Protein AF-A0A7W1CFD5-F1 (afdb_monomer_lite)

Radius of gyration: 28.12 Å; chains: 1; bounding box: 64×48×86 Å

Sequence (100 aa):
MILLQIELDFYKITLIGSALGLILGLIPLVLGFIKKKRKYAMFGFLGSLIGGALLGIFLSIPIAAIFTWLILRKSNNEPAEVVVVNETPIDVKVENIENR

Secondary structure (DSSP, 8-state):
-HHHHHHHHHHHHHHHHHHHHHHHHHHHHHHHHHTT-HHHHHHHHHHHHHHHHHHTHHHHHHHHHHHHHHHHSPPS------------------------

Structure (mmCIF, N/CA/C/O backbone):
data_AF-A0A7W1CFD5-F1
#
_entry.id   AF-A0A7W1CFD5-F1
#
loop_
_atom_site.group_PDB
_atom_site.id
_atom_site.type_symbol
_atom_site.label_atom_id
_atom_site.label_alt_id
_atom_site.label_comp_id
_atom_si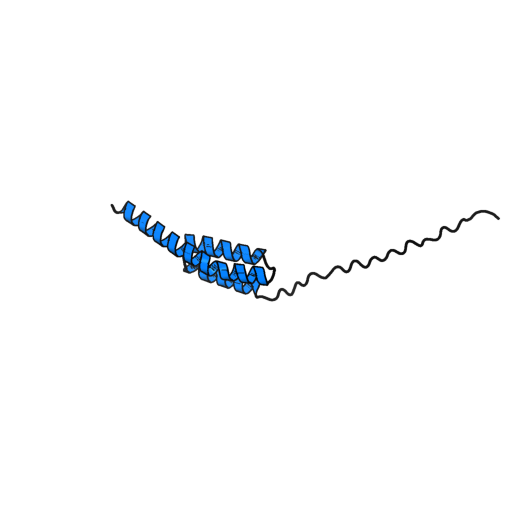te.label_asym_id
_atom_site.label_entity_id
_atom_site.label_seq_id
_atom_site.pdbx_PDB_ins_code
_atom_site.Cartn_x
_atom_site.Cartn_y
_atom_site.Cartn_z
_atom_site.occupancy
_atom_site.B_iso_or_equiv
_atom_site.auth_seq_id
_atom_site.auth_comp_id
_atom_site.auth_asym_id
_atom_site.auth_atom_id
_atom_site.pdbx_PDB_model_num
ATOM 1 N N . MET A 1 1 ? 14.493 2.764 -32.076 1.00 74.12 1 MET A N 1
ATOM 2 C CA . MET A 1 1 ? 14.302 1.427 -31.467 1.00 74.12 1 MET A CA 1
ATOM 3 C C . MET A 1 1 ? 14.601 1.420 -29.964 1.00 74.12 1 MET A C 1
ATOM 5 O O . MET A 1 1 ? 13.771 0.919 -29.227 1.00 74.12 1 MET A O 1
ATOM 9 N N . ILE A 1 2 ? 15.698 2.038 -29.496 1.00 87.25 2 ILE A N 1
ATOM 10 C CA . ILE A 1 2 ? 16.085 2.088 -28.064 1.00 87.25 2 ILE A CA 1
ATOM 11 C C . ILE A 1 2 ? 15.063 2.827 -27.177 1.00 87.25 2 ILE A C 1
ATOM 13 O O . ILE A 1 2 ? 14.704 2.329 -26.119 1.00 87.25 2 ILE A O 1
ATOM 17 N N . LEU A 1 3 ? 14.533 3.972 -27.626 1.00 84.31 3 LEU A N 1
ATOM 18 C CA . LEU A 1 3 ? 13.547 4.749 -26.854 1.00 84.31 3 LEU A CA 1
ATOM 19 C C . LEU A 1 3 ? 12.269 3.941 -26.541 1.00 84.31 3 LEU A C 1
ATOM 21 O O . LEU A 1 3 ? 11.777 3.953 -25.422 1.00 84.31 3 LEU A O 1
ATOM 25 N N . LEU A 1 4 ? 11.794 3.174 -27.530 1.00 87.62 4 LEU A N 1
ATOM 26 C CA . LEU A 1 4 ? 10.617 2.305 -27.425 1.00 87.62 4 LEU A CA 1
ATOM 27 C C . LEU A 1 4 ? 10.817 1.155 -26.430 1.00 87.62 4 LEU A C 1
ATOM 29 O O . LEU A 1 4 ? 9.863 0.749 -25.778 1.00 87.62 4 LEU A O 1
ATOM 33 N N . GLN A 1 5 ? 12.041 0.632 -26.304 1.00 87.00 5 GLN A N 1
ATOM 34 C CA . GLN A 1 5 ? 12.354 -0.395 -25.306 1.00 87.00 5 GLN A CA 1
ATOM 35 C C . GLN A 1 5 ? 12.297 0.179 -23.886 1.00 87.00 5 GLN A C 1
ATOM 37 O O . GLN A 1 5 ? 11.671 -0.423 -23.021 1.00 87.00 5 GLN A O 1
ATOM 42 N N . ILE A 1 6 ? 12.854 1.377 -23.676 1.00 86.94 6 ILE A N 1
ATOM 43 C CA . ILE A 1 6 ? 12.864 2.044 -22.365 1.00 86.94 6 ILE A CA 1
ATOM 44 C C . ILE A 1 6 ? 11.438 2.336 -21.877 1.00 86.94 6 ILE A C 1
ATOM 46 O O . ILE A 1 6 ? 11.124 2.067 -20.718 1.00 86.94 6 ILE A O 1
ATOM 50 N N . GLU A 1 7 ? 10.557 2.840 -22.746 1.00 89.12 7 GLU A N 1
ATOM 51 C CA . GLU A 1 7 ? 9.156 3.086 -22.372 1.00 89.12 7 GLU A CA 1
ATOM 52 C C . GLU A 1 7 ? 8.411 1.792 -22.020 1.00 89.12 7 GLU A C 1
ATOM 54 O O . GLU A 1 7 ? 7.660 1.754 -21.041 1.00 89.12 7 GLU A O 1
ATOM 59 N N . LEU A 1 8 ? 8.649 0.712 -22.775 1.00 86.12 8 LEU A N 1
ATOM 60 C CA . LEU A 1 8 ? 8.027 -0.586 -22.509 1.00 86.12 8 LEU A CA 1
ATOM 61 C C . LEU A 1 8 ? 8.488 -1.178 -21.172 1.00 86.12 8 LEU A C 1
ATOM 63 O O . LEU A 1 8 ? 7.683 -1.760 -20.440 1.00 86.12 8 LEU A O 1
ATOM 67 N N . ASP A 1 9 ? 9.776 -1.051 -20.866 1.00 89.50 9 ASP A N 1
ATOM 68 C CA . ASP A 1 9 ? 10.361 -1.575 -19.635 1.00 89.50 9 ASP A CA 1
ATOM 69 C C . ASP A 1 9 ? 9.879 -0.781 -18.420 1.00 89.50 9 ASP A C 1
ATOM 71 O O . ASP A 1 9 ? 9.466 -1.377 -17.422 1.00 89.50 9 ASP A O 1
ATOM 75 N N . PHE A 1 10 ? 9.810 0.549 -18.530 1.00 88.31 10 PHE A N 1
ATOM 76 C CA . PHE A 1 10 ? 9.242 1.398 -17.485 1.00 88.31 10 PHE A CA 1
ATOM 77 C C . PHE A 1 10 ? 7.772 1.050 -17.210 1.00 88.31 10 PHE A C 1
ATOM 79 O O . PHE A 1 10 ? 7.394 0.824 -16.060 1.00 88.31 10 PHE A O 1
ATOM 86 N N . TYR A 1 11 ? 6.960 0.901 -18.263 1.00 90.44 11 TYR A N 1
ATOM 87 C CA . TYR A 1 11 ? 5.553 0.519 -18.134 1.00 90.44 11 TYR A CA 1
ATOM 88 C C . TYR A 1 11 ? 5.374 -0.817 -17.399 1.00 90.44 11 TYR A C 1
ATOM 90 O O . TYR A 1 11 ? 4.557 -0.915 -16.482 1.00 90.44 11 TYR A O 1
ATOM 98 N N . LYS A 1 12 ? 6.160 -1.844 -17.752 1.00 90.50 12 LYS A N 1
ATOM 99 C CA . LYS A 1 12 ? 6.103 -3.158 -17.087 1.00 90.50 12 LYS A CA 1
ATOM 100 C C . LYS A 1 12 ? 6.473 -3.064 -15.609 1.00 90.50 12 LYS A C 1
ATOM 102 O O . LYS A 1 12 ? 5.780 -3.653 -14.778 1.00 90.50 12 LYS A O 1
ATO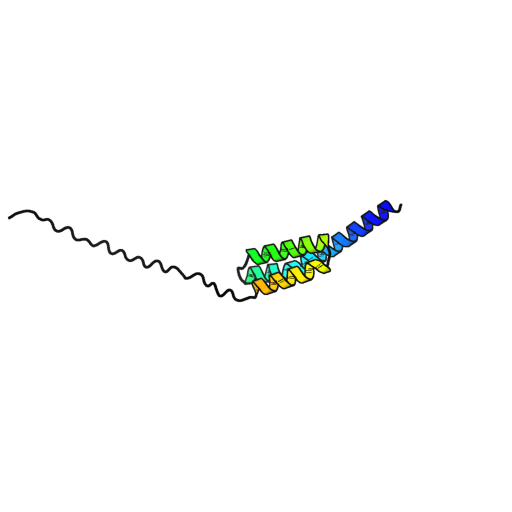M 107 N N . ILE A 1 13 ? 7.534 -2.325 -15.279 1.00 89.69 13 ILE A N 1
ATOM 108 C CA . ILE A 1 13 ? 7.995 -2.149 -13.896 1.00 89.69 13 ILE A CA 1
ATOM 109 C C . ILE A 1 13 ? 6.918 -1.445 -13.066 1.00 89.69 13 ILE A C 1
ATOM 111 O O . ILE A 1 13 ? 6.564 -1.935 -11.992 1.00 89.69 13 ILE A O 1
ATOM 115 N N . THR A 1 14 ? 6.338 -0.358 -13.577 1.00 91.12 14 THR A N 1
ATOM 116 C CA . THR A 1 14 ? 5.253 0.362 -12.898 1.00 91.12 14 THR A CA 1
ATOM 117 C C . THR A 1 14 ? 4.004 -0.503 -12.747 1.00 91.12 14 THR A C 1
ATOM 119 O O . THR A 1 14 ? 3.390 -0.488 -11.680 1.00 91.12 14 THR A O 1
ATOM 122 N N . LEU A 1 15 ? 3.628 -1.288 -13.762 1.00 92.81 15 LEU A N 1
ATOM 123 C CA . LEU A 1 15 ? 2.453 -2.163 -13.708 1.00 92.81 15 LEU A CA 1
ATOM 124 C C . LEU A 1 15 ? 2.608 -3.243 -12.626 1.00 92.81 15 LEU A C 1
ATOM 126 O O . LEU A 1 15 ? 1.731 -3.406 -11.775 1.00 92.81 15 LEU A O 1
ATOM 130 N N . ILE A 1 16 ? 3.744 -3.946 -12.626 1.00 92.69 16 ILE A N 1
ATOM 131 C CA . ILE A 1 16 ? 4.056 -4.997 -11.649 1.00 92.69 16 ILE A CA 1
ATOM 132 C C . ILE A 1 16 ? 4.177 -4.395 -10.244 1.00 92.69 16 ILE A C 1
ATOM 134 O O . ILE A 1 16 ? 3.596 -4.917 -9.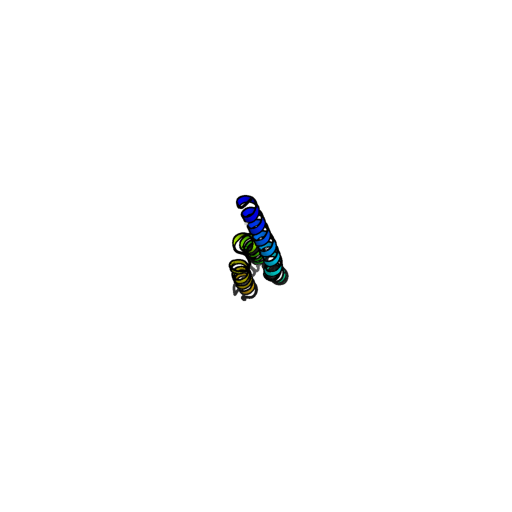291 1.00 92.69 16 ILE A O 1
ATOM 138 N N . GLY A 1 17 ? 4.876 -3.266 -10.118 1.00 92.56 17 GLY A N 1
ATOM 139 C CA . GLY A 1 17 ? 5.026 -2.543 -8.860 1.00 92.56 17 GLY A CA 1
ATOM 140 C C . GLY A 1 17 ? 3.688 -2.079 -8.281 1.00 92.56 17 GLY A C 1
ATOM 141 O O . GLY A 1 17 ? 3.442 -2.259 -7.089 1.00 92.56 17 GLY A O 1
ATOM 142 N N . SER A 1 18 ? 2.786 -1.569 -9.120 1.00 91.62 18 SER A N 1
ATOM 143 C CA . SER A 1 18 ? 1.437 -1.143 -8.719 1.00 91.62 18 SER A CA 1
ATOM 144 C C . SER A 1 18 ? 0.560 -2.320 -8.291 1.00 91.62 18 SER A C 1
ATOM 146 O O . SER A 1 18 ? -0.152 -2.216 -7.293 1.00 91.62 18 SER A O 1
ATOM 148 N N . ALA A 1 19 ? 0.629 -3.454 -8.998 1.00 94.19 19 ALA A N 1
ATOM 149 C CA . ALA A 1 19 ?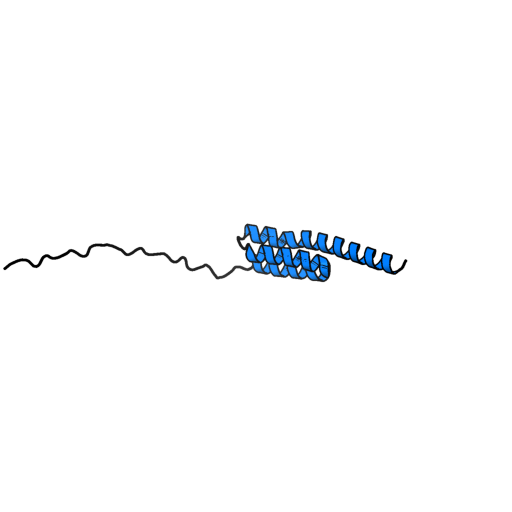 -0.104 -4.667 -8.634 1.00 94.19 19 ALA A CA 1
ATOM 150 C C . ALA A 1 19 ? 0.341 -5.204 -7.264 1.00 94.19 19 ALA A C 1
ATOM 152 O O . ALA A 1 19 ? -0.488 -5.528 -6.414 1.00 94.19 19 ALA A O 1
ATOM 153 N N . LEU A 1 20 ? 1.651 -5.227 -7.014 1.00 93.44 20 LEU A N 1
ATOM 154 C CA . LEU A 1 20 ? 2.207 -5.608 -5.716 1.00 93.44 20 LEU A CA 1
ATOM 155 C C . LEU A 1 20 ? 1.840 -4.592 -4.631 1.00 93.44 20 LEU A C 1
ATOM 157 O O . LEU A 1 20 ? 1.445 -4.990 -3.538 1.00 93.44 20 LEU A O 1
ATOM 161 N N . GLY A 1 21 ? 1.882 -3.299 -4.958 1.00 92.44 21 GLY A N 1
ATOM 162 C CA . GLY A 1 21 ? 1.419 -2.211 -4.100 1.00 92.44 21 GLY A CA 1
ATOM 163 C C . GLY A 1 21 ? -0.038 -2.349 -3.670 1.00 92.44 21 GLY A C 1
ATOM 164 O O . GLY A 1 21 ? -0.353 -2.141 -2.498 1.00 92.44 21 GLY A O 1
ATOM 165 N N . LEU A 1 22 ? -0.908 -2.769 -4.589 1.00 94.44 22 LEU A N 1
ATOM 166 C CA . LEU A 1 22 ? -2.306 -3.110 -4.320 1.00 94.44 22 LEU A CA 1
ATOM 167 C C . LEU A 1 22 ? -2.420 -4.282 -3.337 1.00 94.44 22 LEU A C 1
ATOM 169 O O . LEU A 1 22 ? -3.113 -4.166 -2.326 1.00 94.44 22 LEU A O 1
ATOM 173 N N . ILE A 1 23 ? -1.730 -5.393 -3.615 1.00 95.12 23 ILE A N 1
ATOM 174 C CA . ILE A 1 23 ? -1.788 -6.619 -2.801 1.00 95.12 23 ILE A CA 1
ATOM 175 C C . ILE A 1 23 ? -1.270 -6.358 -1.380 1.00 95.12 23 ILE A C 1
ATOM 177 O O . ILE A 1 23 ? -1.926 -6.715 -0.403 1.00 95.12 23 ILE A O 1
ATOM 181 N N . LEU A 1 24 ? -0.123 -5.690 -1.252 1.00 94.31 24 LEU A N 1
ATOM 182 C CA . LEU A 1 24 ? 0.465 -5.324 0.038 1.00 94.31 24 LEU A CA 1
ATOM 183 C C . LEU A 1 24 ? -0.382 -4.279 0.771 1.00 94.31 24 LEU A C 1
ATOM 185 O O . LEU A 1 24 ? -0.599 -4.401 1.974 1.00 94.31 24 LEU A O 1
ATOM 189 N N . GLY A 1 25 ? -0.905 -3.281 0.054 1.00 91.75 25 GLY A N 1
ATOM 190 C CA . GLY A 1 25 ? -1.743 -2.218 0.607 1.00 91.75 25 GLY A CA 1
ATOM 191 C C . GLY A 1 25 ? -3.110 -2.696 1.102 1.00 91.75 25 GLY A C 1
ATOM 192 O O . GLY A 1 25 ? -3.693 -2.066 1.988 1.00 91.75 25 GLY A O 1
ATOM 193 N N . LEU A 1 26 ? -3.618 -3.819 0.589 1.00 95.06 26 LEU A N 1
ATOM 194 C CA . LEU A 1 26 ? -4.846 -4.440 1.090 1.00 95.06 26 LEU A CA 1
ATOM 195 C C . LEU A 1 26 ? -4.713 -4.881 2.554 1.00 95.06 26 LEU A C 1
ATOM 197 O O . LEU A 1 26 ? -5.697 -4.827 3.288 1.00 95.06 26 LEU A O 1
ATOM 201 N N . ILE A 1 27 ? -3.512 -5.239 3.016 1.00 94.31 27 ILE A N 1
ATOM 202 C CA . ILE A 1 27 ? -3.265 -5.672 4.400 1.00 94.31 27 ILE A CA 1
ATOM 203 C C . ILE A 1 27 ? -3.612 -4.562 5.415 1.00 94.31 27 ILE A C 1
ATOM 205 O O . ILE A 1 27 ? -4.509 -4.776 6.241 1.00 94.31 27 ILE A O 1
ATOM 209 N N . PRO A 1 28 ? -2.988 -3.362 5.375 1.00 92.00 28 PRO A N 1
ATOM 210 C CA . PRO A 1 28 ? -3.367 -2.267 6.261 1.00 92.00 28 PRO A CA 1
ATOM 211 C C . PRO A 1 28 ? -4.791 -1.769 5.988 1.00 92.00 28 PRO A C 1
ATOM 213 O O . PRO A 1 28 ? -5.445 -1.293 6.916 1.00 92.00 28 PRO A O 1
ATOM 216 N N . LEU A 1 29 ? -5.317 -1.908 4.765 1.00 93.44 29 LEU A N 1
ATOM 217 C CA . LEU A 1 29 ? -6.700 -1.535 4.478 1.00 93.44 29 LEU A CA 1
ATOM 218 C C . LEU A 1 29 ? -7.685 -2.407 5.272 1.00 93.44 29 LEU A C 1
ATOM 220 O O . LEU A 1 29 ? -8.471 -1.887 6.066 1.00 93.44 29 LEU A O 1
ATOM 224 N N . VAL A 1 30 ? -7.597 -3.730 5.118 1.00 93.88 30 VAL A N 1
ATOM 225 C CA . VAL A 1 30 ? -8.475 -4.703 5.786 1.00 93.88 30 VAL A CA 1
ATOM 226 C C . VAL A 1 30 ? -8.309 -4.626 7.305 1.00 93.88 30 VAL A C 1
ATOM 228 O O . VAL A 1 30 ? -9.299 -4.484 8.026 1.00 93.88 30 VAL A O 1
ATOM 231 N N . LEU A 1 31 ? -7.069 -4.619 7.809 1.00 91.38 31 LEU A N 1
ATOM 232 C CA . LEU A 1 31 ? -6.807 -4.493 9.248 1.00 91.38 31 LEU A CA 1
ATOM 233 C C . LEU A 1 31 ? -7.332 -3.169 9.815 1.00 91.38 31 LEU A C 1
ATOM 235 O O . LEU A 1 31 ? -7.889 -3.135 10.916 1.00 91.38 31 LEU A O 1
ATOM 239 N N . GLY A 1 32 ? -7.178 -2.075 9.072 1.00 89.88 32 GLY A N 1
ATOM 240 C CA . GLY A 1 32 ? -7.652 -0.759 9.476 1.00 89.88 32 GLY A CA 1
ATOM 241 C C . GLY A 1 32 ? -9.177 -0.661 9.502 1.00 89.88 32 GLY A C 1
ATOM 242 O O . GLY A 1 32 ? -9.719 -0.029 10.413 1.00 89.88 32 GLY A O 1
ATOM 243 N N . PHE A 1 33 ? -9.877 -1.336 8.583 1.00 90.06 33 PHE A N 1
ATOM 244 C CA . PHE A 1 33 ? -11.337 -1.466 8.616 1.00 90.06 33 PHE A CA 1
ATOM 245 C C . PHE A 1 33 ? -11.812 -2.256 9.840 1.00 90.06 33 PHE A C 1
ATOM 247 O O . PHE A 1 33 ? -12.682 -1.767 10.564 1.00 90.06 33 PHE A O 1
ATOM 254 N N . ILE A 1 34 ? -11.193 -3.407 10.129 1.00 91.50 34 ILE A N 1
ATOM 255 C CA . ILE A 1 34 ? -11.536 -4.244 11.294 1.00 91.50 34 ILE A CA 1
ATOM 256 C C . ILE A 1 34 ? -11.316 -3.472 12.605 1.00 91.50 34 ILE A C 1
ATOM 258 O O . ILE A 1 34 ? -12.146 -3.522 13.511 1.00 91.50 34 ILE A O 1
ATOM 262 N N . LYS A 1 35 ? -10.232 -2.691 12.703 1.00 87.12 35 LYS A N 1
ATOM 263 C CA . LYS A 1 35 ? -9.901 -1.906 13.906 1.00 87.12 35 LYS A CA 1
ATOM 264 C C . LYS A 1 35 ? -10.546 -0.515 13.962 1.00 87.12 35 LYS A C 1
ATOM 266 O O . LYS A 1 35 ? -10.149 0.290 14.801 1.00 87.12 35 LYS A O 1
ATOM 271 N N . LYS A 1 36 ? -11.504 -0.200 13.075 1.00 87.31 36 LYS A N 1
ATOM 272 C CA . LYS A 1 36 ? -12.158 1.124 12.948 1.00 87.31 36 LYS A CA 1
ATOM 273 C C . LYS A 1 36 ? -11.180 2.302 12.748 1.00 87.31 36 LYS A C 1
ATOM 275 O O . LYS A 1 36 ? -11.540 3.466 12.907 1.00 87.31 36 LYS A O 1
ATOM 280 N N . LYS A 1 37 ? -9.945 2.026 12.325 1.00 86.69 37 LYS A N 1
ATOM 281 C CA . LYS A 1 37 ? -8.855 2.987 12.102 1.00 86.69 37 LYS A CA 1
ATOM 282 C C . LYS A 1 37 ? -8.779 3.409 10.625 1.00 86.69 37 LYS A C 1
ATOM 284 O O . LYS A 1 37 ? -7.733 3.293 9.987 1.00 86.69 37 LYS A O 1
ATOM 289 N N . ARG A 1 38 ? -9.887 3.930 10.076 1.00 87.25 38 ARG A N 1
ATOM 290 C CA . ARG A 1 38 ? -10.039 4.239 8.632 1.00 87.25 38 ARG A CA 1
ATOM 291 C C . ARG A 1 38 ? -8.951 5.157 8.065 1.00 87.25 38 ARG A C 1
ATOM 293 O O . ARG A 1 38 ? -8.485 4.917 6.959 1.00 87.25 38 ARG A O 1
ATOM 300 N N . LYS A 1 39 ? -8.512 6.169 8.828 1.00 89.06 39 LYS A N 1
ATOM 301 C CA . LYS A 1 39 ? -7.459 7.105 8.390 1.00 89.06 39 LYS A CA 1
ATOM 302 C C . LYS A 1 39 ? -6.160 6.360 8.062 1.00 89.06 39 LYS A C 1
ATOM 304 O O . LYS A 1 39 ? -5.663 6.455 6.948 1.00 89.06 39 LYS A O 1
ATOM 309 N N . TYR A 1 40 ? -5.657 5.559 9.001 1.00 89.94 40 TYR A N 1
ATOM 310 C CA . TYR A 1 40 ? -4.436 4.770 8.807 1.00 89.94 40 TYR A CA 1
ATOM 311 C C . TYR A 1 40 ? -4.591 3.704 7.715 1.00 89.94 40 TYR A C 1
ATOM 313 O O . TYR A 1 40 ? -3.646 3.458 6.975 1.00 89.94 40 TYR A O 1
ATOM 321 N N . ALA A 1 41 ? -5.789 3.124 7.582 1.00 90.06 41 ALA A N 1
ATOM 322 C CA . ALA A 1 41 ? -6.121 2.173 6.523 1.00 90.06 41 ALA A CA 1
ATOM 323 C C . ALA A 1 41 ? -5.932 2.789 5.124 1.00 90.06 41 ALA A C 1
ATOM 325 O O . ALA A 1 41 ? -5.217 2.240 4.289 1.00 90.06 41 ALA A O 1
ATOM 326 N N . MET A 1 42 ? -6.528 3.966 4.892 1.00 93.56 42 MET A N 1
ATOM 327 C CA . MET A 1 42 ? -6.440 4.677 3.613 1.00 93.56 42 MET A CA 1
ATOM 328 C C . MET A 1 42 ? -5.028 5.169 3.322 1.00 93.56 42 MET A C 1
ATOM 330 O O . MET A 1 42 ? -4.559 4.986 2.204 1.00 93.56 42 MET A O 1
ATOM 334 N N . PHE A 1 43 ? -4.328 5.743 4.304 1.00 93.12 43 PHE A N 1
ATOM 335 C CA . PHE A 1 43 ? -2.951 6.193 4.092 1.00 93.12 43 PHE A CA 1
ATOM 336 C C . PHE A 1 43 ? -1.994 5.028 3.807 1.00 93.12 43 PHE A C 1
ATOM 338 O O . PHE A 1 43 ? -1.158 5.145 2.916 1.00 93.12 43 PHE A O 1
ATOM 345 N N . GLY A 1 44 ? -2.151 3.890 4.492 1.00 91.62 44 GLY A N 1
ATOM 346 C CA . GLY A 1 44 ? -1.360 2.689 4.219 1.00 91.62 44 GLY A CA 1
ATOM 347 C C . GLY A 1 44 ? -1.634 2.099 2.838 1.00 91.62 44 GLY A C 1
ATOM 348 O O . GLY A 1 44 ? -0.696 1.721 2.138 1.00 91.62 44 GLY A O 1
ATOM 349 N N . PHE A 1 45 ? -2.901 2.075 2.420 1.00 94.75 45 PHE A N 1
ATOM 350 C CA . PHE A 1 45 ? -3.301 1.609 1.094 1.00 94.75 45 PHE A CA 1
ATOM 351 C C . PHE A 1 45 ? -2.792 2.526 -0.024 1.00 94.75 45 PHE A C 1
ATOM 353 O O . PHE A 1 45 ? -2.067 2.065 -0.903 1.00 94.75 45 PHE A O 1
ATOM 360 N N . LEU A 1 46 ? -3.102 3.828 0.036 1.00 94.75 46 LEU A N 1
ATOM 361 C CA . LEU A 1 46 ? -2.646 4.805 -0.960 1.00 94.75 46 LEU A CA 1
ATOM 362 C C . LEU A 1 46 ? -1.121 4.872 -1.006 1.00 94.75 46 LEU A C 1
ATOM 364 O O . LEU A 1 46 ? -0.548 4.887 -2.089 1.00 94.75 46 LEU A O 1
ATOM 368 N N . GLY A 1 47 ? -0.461 4.873 0.153 1.00 93.06 47 GLY A N 1
ATOM 369 C CA . GLY A 1 47 ? 0.994 4.885 0.228 1.00 93.06 47 GLY A CA 1
ATOM 370 C C . GLY A 1 47 ? 1.612 3.638 -0.403 1.00 93.06 47 GLY A C 1
ATOM 371 O O . GLY A 1 47 ? 2.573 3.758 -1.155 1.00 93.06 47 GLY A O 1
ATOM 372 N N . SER A 1 48 ? 1.049 2.452 -0.155 1.00 93.00 48 SER A N 1
ATOM 373 C CA . SER A 1 48 ? 1.558 1.205 -0.746 1.00 93.00 48 SER A CA 1
ATOM 374 C C . SER A 1 48 ? 1.308 1.142 -2.251 1.00 93.00 48 SER A C 1
ATOM 376 O O . SER A 1 48 ? 2.167 0.650 -2.978 1.00 93.00 48 SER A O 1
ATOM 378 N N . LEU A 1 49 ? 0.174 1.668 -2.721 1.00 93.19 49 LEU A N 1
ATOM 379 C CA . LEU A 1 49 ? -0.175 1.742 -4.138 1.00 93.19 49 LEU A CA 1
ATOM 380 C C . LEU A 1 49 ? 0.733 2.715 -4.898 1.00 93.19 49 LEU A C 1
ATOM 382 O O . LEU A 1 49 ? 1.364 2.336 -5.882 1.00 93.19 49 LEU A O 1
ATOM 386 N N . ILE A 1 50 ? 0.837 3.953 -4.411 1.00 93.31 50 ILE A N 1
ATOM 387 C CA . ILE A 1 50 ? 1.666 5.005 -5.012 1.00 93.31 50 ILE A CA 1
ATOM 388 C C . ILE A 1 50 ? 3.147 4.626 -4.900 1.00 93.31 50 ILE A C 1
ATOM 390 O O . ILE A 1 50 ? 3.889 4.721 -5.875 1.00 93.31 50 ILE A O 1
ATOM 394 N N . GLY A 1 51 ? 3.575 4.120 -3.740 1.00 91.12 51 GLY A N 1
ATOM 395 C CA . GLY A 1 51 ? 4.941 3.648 -3.527 1.00 91.12 51 GLY A CA 1
ATOM 396 C C . GLY A 1 51 ? 5.299 2.451 -4.408 1.00 91.12 51 GLY A C 1
ATOM 397 O O . GLY A 1 51 ? 6.402 2.409 -4.949 1.00 91.12 51 GLY A O 1
ATOM 398 N N . GLY A 1 52 ? 4.350 1.534 -4.619 1.00 90.06 52 GLY A N 1
ATOM 399 C CA . GLY A 1 52 ? 4.470 0.436 -5.575 1.00 90.06 52 GLY A CA 1
ATOM 400 C C . GLY A 1 52 ? 4.606 0.919 -7.020 1.00 90.06 52 GLY A C 1
ATOM 401 O O . GLY A 1 52 ? 5.445 0.409 -7.755 1.00 90.06 52 GLY A O 1
ATOM 402 N N . ALA A 1 53 ? 3.853 1.941 -7.424 1.00 90.25 53 ALA A N 1
ATOM 403 C CA . ALA A 1 53 ? 3.942 2.508 -8.770 1.00 90.25 53 ALA A CA 1
ATOM 404 C C . ALA A 1 53 ? 5.280 3.226 -9.044 1.00 90.25 53 ALA A C 1
ATOM 406 O O . ALA A 1 53 ? 5.803 3.148 -10.154 1.00 90.25 53 ALA A O 1
ATOM 407 N N . LEU A 1 54 ? 5.827 3.918 -8.037 1.00 90.19 54 LEU A N 1
ATOM 408 C CA . LEU A 1 54 ? 7.054 4.718 -8.149 1.00 90.19 54 LEU A CA 1
ATOM 409 C C . LEU A 1 54 ? 8.334 3.885 -8.020 1.00 90.19 54 LEU A C 1
ATOM 411 O O . LEU A 1 54 ? 9.239 4.002 -8.839 1.00 90.19 54 LEU A O 1
ATOM 415 N N . LEU A 1 55 ? 8.425 3.082 -6.959 1.00 88.06 55 LEU A N 1
ATOM 416 C CA . LEU A 1 55 ? 9.651 2.395 -6.530 1.00 88.06 55 LEU A CA 1
ATOM 417 C C . LEU A 1 55 ? 9.448 0.879 -6.366 1.00 88.06 55 LEU A C 1
ATOM 419 O O . LEU A 1 55 ? 10.346 0.170 -5.906 1.00 88.06 55 LEU A O 1
ATOM 423 N N . GLY A 1 56 ? 8.272 0.361 -6.731 1.00 87.75 56 GLY A N 1
ATOM 424 C CA . GLY A 1 56 ? 7.960 -1.059 -6.651 1.00 87.75 56 GLY A CA 1
ATOM 425 C C . GLY A 1 56 ? 7.918 -1.590 -5.218 1.00 87.75 56 GLY A C 1
ATOM 426 O O . GLY A 1 56 ? 7.476 -0.935 -4.268 1.00 87.75 56 GLY A O 1
ATOM 427 N N . ILE A 1 57 ? 8.406 -2.820 -5.067 1.00 82.19 57 ILE A N 1
ATOM 428 C CA . ILE A 1 57 ? 8.444 -3.551 -3.795 1.00 82.19 57 ILE A CA 1
ATOM 429 C C . ILE A 1 57 ? 9.231 -2.809 -2.709 1.00 82.19 57 ILE A C 1
ATOM 431 O O . ILE A 1 57 ? 8.835 -2.855 -1.543 1.00 82.19 57 ILE A O 1
ATOM 435 N N . PHE A 1 58 ? 10.312 -2.114 -3.081 1.00 88.19 58 PHE A N 1
ATOM 436 C CA . PHE A 1 58 ? 11.226 -1.487 -2.123 1.00 88.19 58 PHE A CA 1
ATOM 437 C C . PHE A 1 58 ? 10.530 -0.474 -1.222 1.00 88.19 58 PHE A C 1
ATOM 439 O O . PHE A 1 58 ? 10.868 -0.381 -0.045 1.00 88.19 58 PHE A O 1
ATOM 446 N N . LEU A 1 59 ? 9.551 0.257 -1.757 1.00 86.62 59 LEU A N 1
ATOM 447 C CA . LEU A 1 59 ? 8.806 1.250 -0.993 1.00 86.62 59 LEU A CA 1
ATOM 448 C C . LEU A 1 59 ? 7.454 0.717 -0.502 1.00 86.62 59 LEU A C 1
ATOM 450 O O . LEU A 1 59 ? 7.004 1.081 0.583 1.00 86.62 59 LEU A O 1
ATOM 454 N N . SER A 1 60 ? 6.826 -0.191 -1.252 1.00 85.88 60 SER A N 1
ATOM 455 C CA . SER A 1 60 ? 5.534 -0.763 -0.868 1.00 85.88 60 SER A CA 1
ATOM 456 C C . SER A 1 60 ? 5.598 -1.583 0.431 1.00 85.88 60 SER A C 1
ATOM 458 O O . SER A 1 60 ? 4.772 -1.376 1.322 1.00 85.88 60 SER A O 1
ATOM 460 N N . ILE A 1 61 ? 6.603 -2.455 0.589 1.00 90.56 61 ILE A N 1
ATOM 461 C CA . ILE A 1 61 ? 6.760 -3.291 1.793 1.00 90.56 61 ILE A CA 1
ATOM 462 C C . ILE A 1 61 ? 6.908 -2.455 3.077 1.00 90.56 61 ILE A C 1
ATOM 464 O O . ILE A 1 61 ? 6.129 -2.683 4.009 1.00 90.56 61 ILE A O 1
ATOM 468 N N . PRO A 1 62 ? 7.853 -1.496 3.181 1.00 93.19 62 PRO A N 1
ATOM 469 C CA . PRO A 1 62 ? 8.012 -0.724 4.409 1.00 93.19 62 PRO A CA 1
ATOM 470 C C . PRO A 1 62 ? 6.777 0.127 4.718 1.00 93.19 62 PRO A C 1
ATOM 472 O O . PRO A 1 62 ? 6.387 0.208 5.881 1.00 93.19 62 PRO A O 1
ATOM 475 N N . ILE A 1 63 ? 6.106 0.699 3.710 1.00 91.50 63 ILE A N 1
ATOM 476 C CA . ILE A 1 63 ? 4.859 1.447 3.931 1.00 91.50 63 ILE A CA 1
ATOM 477 C C . ILE A 1 63 ? 3.773 0.529 4.502 1.00 91.50 63 ILE A C 1
ATOM 479 O O . ILE A 1 63 ? 3.179 0.852 5.536 1.00 91.50 63 ILE A O 1
ATOM 483 N N . ALA A 1 64 ? 3.534 -0.625 3.875 1.00 91.31 64 ALA A N 1
ATOM 484 C CA . ALA A 1 64 ? 2.536 -1.581 4.340 1.00 91.31 64 ALA A CA 1
ATOM 485 C C . ALA A 1 64 ? 2.829 -2.047 5.775 1.00 91.31 64 ALA A C 1
ATOM 487 O O . ALA A 1 64 ? 1.915 -2.090 6.605 1.00 91.31 64 ALA A O 1
ATOM 488 N N . ALA A 1 65 ? 4.097 -2.326 6.094 1.00 93.19 65 ALA A N 1
ATOM 489 C CA . ALA A 1 65 ? 4.533 -2.739 7.425 1.00 93.19 65 ALA A CA 1
ATOM 490 C C . ALA A 1 65 ? 4.321 -1.640 8.481 1.00 93.19 65 ALA A C 1
ATOM 492 O O . ALA A 1 65 ? 3.718 -1.905 9.525 1.00 93.19 65 ALA A O 1
ATOM 493 N N . ILE A 1 66 ? 4.747 -0.402 8.201 1.00 93.62 66 ILE A N 1
ATOM 494 C CA . ILE A 1 66 ? 4.609 0.738 9.122 1.00 93.62 66 ILE A CA 1
ATOM 495 C C . ILE A 1 66 ? 3.135 0.998 9.434 1.00 93.62 66 ILE A C 1
ATOM 497 O O . ILE A 1 66 ? 2.758 1.096 10.604 1.00 93.62 66 ILE A O 1
ATOM 501 N N . PHE A 1 67 ? 2.279 1.077 8.413 1.00 92.38 67 PHE A N 1
ATOM 502 C CA . PHE A 1 67 ? 0.858 1.353 8.628 1.00 92.38 67 PHE A CA 1
ATOM 503 C C . PHE A 1 67 ? 0.135 0.193 9.305 1.00 92.38 67 PHE A C 1
ATOM 505 O O . PHE A 1 67 ? -0.682 0.426 10.196 1.00 92.38 67 PHE A O 1
ATOM 512 N N . THR A 1 68 ? 0.473 -1.048 8.956 1.00 93.06 68 THR A N 1
ATOM 513 C CA . THR A 1 68 ? -0.038 -2.234 9.653 1.00 93.06 68 THR A CA 1
ATOM 514 C C . THR A 1 68 ? 0.323 -2.191 11.136 1.00 93.06 68 THR A C 1
ATOM 516 O O . THR A 1 68 ? -0.549 -2.364 11.992 1.00 93.06 68 THR A O 1
ATOM 519 N N . TRP A 1 69 ? 1.576 -1.872 11.464 1.00 93.19 69 TRP A N 1
ATOM 520 C CA . TRP A 1 69 ? 2.021 -1.723 12.846 1.00 93.19 69 TRP A CA 1
ATOM 521 C C . TRP A 1 69 ? 1.284 -0.591 13.575 1.00 93.19 69 TRP A C 1
ATOM 523 O O . TRP A 1 69 ? 0.812 -0.778 14.697 1.00 93.19 69 TRP A O 1
ATOM 533 N N . LEU A 1 70 ? 1.083 0.555 12.921 1.00 88.94 70 LEU A N 1
ATOM 534 C CA . LEU A 1 70 ? 0.366 1.704 13.483 1.00 88.94 70 LEU A CA 1
ATOM 535 C C . LEU A 1 70 ? -1.125 1.402 13.746 1.00 88.94 70 LEU A C 1
ATOM 537 O O . LEU A 1 70 ? -1.717 1.865 14.731 1.00 88.94 70 LEU A O 1
ATOM 541 N N . ILE A 1 71 ? -1.737 0.574 12.896 1.00 88.62 71 ILE A N 1
ATOM 542 C CA . ILE A 1 71 ? -3.104 0.075 13.074 1.00 88.62 71 ILE A CA 1
ATOM 543 C C . ILE A 1 71 ? -3.172 -0.895 14.254 1.00 88.62 71 ILE A C 1
ATOM 545 O O . ILE A 1 71 ? -4.071 -0.776 15.093 1.00 88.62 71 ILE A O 1
ATOM 549 N N . LEU A 1 72 ? -2.227 -1.828 14.350 1.00 89.06 72 LEU A N 1
ATOM 550 C CA . LEU A 1 72 ? -2.202 -2.850 15.396 1.00 89.06 72 LEU A CA 1
ATOM 551 C C . LEU A 1 72 ? -1.830 -2.288 16.769 1.00 89.06 72 LEU A C 1
ATOM 553 O O . LEU A 1 72 ? -2.352 -2.785 17.770 1.00 89.06 72 LEU A O 1
ATOM 557 N N . ARG A 1 73 ? -1.006 -1.234 16.819 1.00 87.19 73 ARG A N 1
ATOM 558 C CA . ARG A 1 73 ? -0.622 -0.540 18.050 1.00 87.19 73 ARG A CA 1
ATOM 559 C C . ARG A 1 73 ? -1.867 -0.124 18.836 1.00 87.19 73 ARG A C 1
ATOM 561 O O . ARG A 1 73 ? -2.734 0.594 18.324 1.00 87.19 73 ARG A O 1
ATOM 568 N N . LYS A 1 74 ? -1.943 -0.558 20.096 1.00 67.38 74 LYS A N 1
ATOM 569 C CA . LYS A 1 74 ? -2.970 -0.111 21.038 1.00 67.38 74 LYS A CA 1
ATOM 570 C C . LYS A 1 74 ? -2.797 1.399 21.221 1.00 67.38 74 LYS A C 1
ATOM 572 O O . LYS A 1 74 ? -1.727 1.871 21.598 1.00 67.38 74 LYS A O 1
ATOM 577 N N . SER A 1 75 ? -3.816 2.155 20.830 1.00 63.06 75 SER A N 1
ATOM 578 C CA . SER A 1 75 ? -3.881 3.578 21.138 1.00 63.06 75 SER A CA 1
ATOM 579 C C . SER A 1 75 ? -4.301 3.658 22.596 1.00 63.06 75 SER A C 1
ATOM 581 O O . SER A 1 75 ? -5.400 3.218 22.907 1.00 63.06 75 SER A O 1
ATOM 583 N N . ASN A 1 76 ? -3.454 4.196 23.473 1.00 58.31 76 ASN A N 1
ATOM 584 C CA . ASN A 1 76 ? -3.846 4.522 24.852 1.00 58.31 76 ASN A CA 1
ATOM 585 C C . ASN A 1 76 ? -4.801 5.728 24.913 1.00 58.31 76 ASN A C 1
ATOM 587 O O . ASN A 1 76 ? -5.111 6.218 25.987 1.00 58.31 76 ASN A O 1
ATOM 591 N N . ASN A 1 77 ? -5.263 6.209 23.759 1.00 57.03 77 ASN A N 1
ATOM 592 C CA . ASN A 1 77 ? -6.246 7.270 23.665 1.00 57.03 77 ASN A CA 1
ATOM 593 C C . ASN A 1 77 ? -7.616 6.610 23.516 1.00 57.03 77 ASN A C 1
ATOM 595 O O . ASN A 1 77 ? -8.175 6.556 22.417 1.00 57.03 77 ASN A O 1
ATOM 599 N N . GLU A 1 78 ? -8.107 6.042 24.613 1.00 54.09 78 GLU A N 1
ATOM 600 C CA . GLU A 1 78 ? -9.545 6.023 24.850 1.00 54.09 78 GLU A CA 1
ATOM 601 C C . GLU A 1 78 ? -9.954 7.502 24.900 1.00 54.09 78 GLU A C 1
ATOM 603 O O . GLU A 1 78 ? -9.396 8.250 25.707 1.00 54.09 78 GLU A O 1
ATOM 608 N N . PRO A 1 79 ? -10.810 8.000 23.990 1.00 53.22 79 PRO A N 1
ATOM 609 C CA . PRO A 1 79 ? -11.417 9.294 24.235 1.00 53.22 79 PRO A CA 1
ATOM 610 C C . PRO A 1 79 ? -12.169 9.132 25.549 1.00 53.22 79 PRO A C 1
ATOM 612 O O . PRO A 1 79 ? -13.009 8.238 25.648 1.00 53.22 79 PRO A O 1
ATOM 615 N N . ALA A 1 80 ? -11.816 9.935 26.555 1.00 57.12 80 ALA A N 1
ATOM 616 C CA . ALA A 1 80 ? -12.632 10.072 27.746 1.00 57.12 80 ALA A CA 1
ATOM 617 C C . ALA A 1 80 ? -14.071 10.241 27.261 1.00 57.12 80 ALA A C 1
ATOM 619 O O . ALA A 1 80 ? -14.383 11.203 26.554 1.00 57.12 80 ALA A O 1
ATOM 620 N N . GLU A 1 81 ? -14.901 9.239 27.532 1.00 54.78 81 GLU A N 1
ATOM 621 C CA . GLU A 1 81 ? -16.329 9.340 27.339 1.00 54.78 81 GLU A CA 1
ATOM 622 C C . GLU A 1 81 ? -16.739 10.529 28.197 1.00 54.78 81 GLU A C 1
ATOM 624 O O . GLU A 1 81 ? -16.677 10.479 29.425 1.00 54.78 81 GLU A O 1
ATOM 629 N N . VAL A 1 82 ? -17.026 11.658 27.548 1.00 61.81 82 VAL A N 1
ATOM 630 C CA . VAL A 1 82 ? -17.638 12.792 28.221 1.00 61.81 82 VAL A CA 1
ATOM 631 C C . VAL A 1 82 ? -19.030 12.301 28.576 1.00 61.81 82 VAL A C 1
ATOM 633 O O . VAL A 1 82 ? -19.958 12.390 27.774 1.00 61.81 82 VAL A O 1
ATOM 636 N N . VAL A 1 83 ? -19.144 11.703 29.762 1.00 64.00 83 VAL A N 1
ATOM 637 C CA . VAL A 1 83 ? -20.411 11.489 30.439 1.00 64.00 83 VAL A CA 1
ATOM 638 C C . VAL A 1 83 ? -20.965 12.890 30.638 1.00 64.00 83 VAL A C 1
ATOM 640 O O . VAL A 1 83 ? -20.547 13.621 31.535 1.00 64.00 83 VAL A O 1
ATOM 643 N N . VAL A 1 84 ? -21.852 13.305 29.736 1.00 61.81 84 VAL A N 1
ATOM 644 C CA . VAL A 1 84 ? -22.702 14.467 29.958 1.00 61.81 84 VAL A CA 1
ATOM 645 C C . VAL A 1 84 ? -23.617 14.065 31.107 1.00 61.81 84 VAL A C 1
ATOM 647 O O . VAL A 1 84 ? -24.672 13.464 30.905 1.00 61.81 84 VAL A O 1
ATOM 650 N N . VAL A 1 85 ? -23.162 14.317 32.333 1.00 64.25 85 VAL A N 1
ATOM 651 C CA . VAL A 1 85 ? -24.021 14.292 33.508 1.00 64.25 85 VAL A CA 1
ATOM 652 C C . VAL A 1 85 ? -24.975 15.464 33.309 1.00 64.25 85 VAL A C 1
ATOM 654 O O . VAL A 1 85 ? -24.621 16.619 33.533 1.00 64.25 85 VAL A O 1
ATOM 657 N N . ASN A 1 86 ? -26.165 15.175 32.780 1.00 62.53 86 ASN A N 1
ATOM 658 C CA . ASN A 1 86 ? -27.275 16.118 32.745 1.00 62.53 86 ASN A CA 1
ATOM 659 C C . ASN A 1 86 ? -27.733 16.369 34.188 1.00 62.53 86 ASN A C 1
ATOM 661 O O . ASN A 1 86 ? -28.737 15.820 34.637 1.00 62.53 86 ASN A O 1
ATOM 665 N N . GLU A 1 87 ? -27.010 17.205 34.926 1.00 61.59 87 GLU A N 1
ATOM 666 C CA . GLU A 1 87 ? -27.540 17.811 36.143 1.00 61.59 87 GLU A CA 1
ATOM 667 C C . GLU A 1 87 ? -28.391 19.014 35.739 1.00 61.59 87 GLU A C 1
ATOM 669 O O . GLU A 1 87 ? -27.935 20.153 35.724 1.00 61.59 87 GLU A O 1
ATOM 674 N N . THR A 1 88 ? -29.648 18.767 35.375 1.00 61.84 88 THR A N 1
ATOM 675 C CA . THR A 1 88 ? -30.666 19.820 35.453 1.00 61.84 88 THR A CA 1
ATOM 676 C C . THR A 1 88 ? -31.905 19.292 36.163 1.00 61.84 88 THR A C 1
ATOM 678 O O . THR A 1 88 ? -32.802 18.746 35.526 1.00 61.84 88 THR A O 1
ATOM 681 N N . PRO A 1 89 ? -32.022 19.481 37.486 1.00 51.91 89 PRO A N 1
ATOM 682 C CA . PRO A 1 89 ? -33.312 19.733 38.081 1.00 51.91 89 PRO A CA 1
ATOM 683 C C . PRO A 1 89 ? -33.590 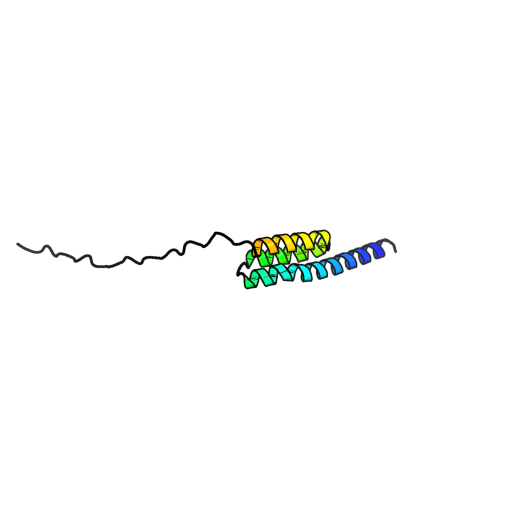21.233 37.944 1.00 51.91 89 PRO A C 1
ATOM 685 O O . PRO A 1 89 ? -33.036 22.069 38.659 1.00 51.91 89 PRO A O 1
ATOM 688 N N . ILE A 1 90 ? -34.445 21.576 36.982 1.00 60.31 90 ILE A N 1
ATOM 689 C CA . ILE A 1 90 ? -35.224 22.809 37.056 1.00 60.31 90 ILE A CA 1
ATOM 690 C C . ILE A 1 90 ? -36.122 22.644 38.284 1.00 60.31 90 ILE A C 1
ATOM 692 O O . ILE A 1 90 ? -37.147 21.985 38.195 1.00 60.31 90 ILE A O 1
ATOM 696 N N . ASP A 1 91 ? -35.715 23.188 39.425 1.00 61.06 91 ASP A N 1
ATOM 697 C CA . ASP A 1 91 ? -36.592 23.368 40.585 1.00 61.06 91 ASP A CA 1
ATOM 698 C C . ASP A 1 91 ? -36.103 24.563 41.412 1.00 61.06 91 ASP A C 1
ATOM 700 O O . ASP A 1 91 ? -35.734 24.471 42.582 1.00 61.06 91 ASP A O 1
ATOM 704 N N . VAL A 1 92 ? -36.082 25.741 40.782 1.00 59.66 92 VAL A N 1
ATOM 705 C CA . VAL A 1 92 ? -36.084 26.994 41.542 1.00 59.66 92 VAL A CA 1
ATOM 706 C C . VAL A 1 92 ? -37.539 27.383 41.763 1.00 59.66 92 VAL A C 1
ATOM 708 O O . VAL A 1 92 ? -38.203 27.966 40.907 1.00 59.66 92 VAL A O 1
ATOM 711 N N . LYS A 1 93 ? -38.025 27.001 42.942 1.00 58.66 93 LYS A N 1
ATOM 712 C CA . LYS A 1 93 ? -39.289 27.418 43.543 1.00 58.66 93 LYS A CA 1
ATOM 713 C C . LYS A 1 93 ? -39.334 28.951 43.615 1.00 58.66 93 LYS A C 1
ATOM 715 O O . LYS A 1 93 ? -38.548 29.558 44.337 1.00 58.66 93 LYS A O 1
ATOM 720 N N . VAL A 1 94 ? -40.249 29.571 42.872 1.00 64.19 94 VAL A N 1
ATOM 721 C CA . VAL A 1 94 ? -40.532 31.011 42.974 1.00 64.19 94 VAL A CA 1
ATOM 722 C C . VAL A 1 94 ? -41.307 31.244 44.270 1.00 64.19 94 VAL A C 1
ATOM 724 O O . VAL A 1 94 ? -42.493 30.929 44.360 1.00 64.19 94 VAL A O 1
ATOM 727 N N . GLU A 1 95 ? -40.627 31.752 45.295 1.00 59.28 95 GLU A N 1
ATOM 728 C CA . GLU A 1 95 ? -41.268 32.224 46.519 1.00 59.28 95 GLU A CA 1
ATOM 729 C C . GLU A 1 95 ? -41.834 33.625 46.260 1.00 59.28 95 GLU A C 1
ATOM 731 O O . GLU A 1 95 ? -41.105 34.602 46.095 1.00 59.28 95 GLU A O 1
ATOM 736 N N . ASN A 1 96 ? -43.159 33.684 46.125 1.00 59.81 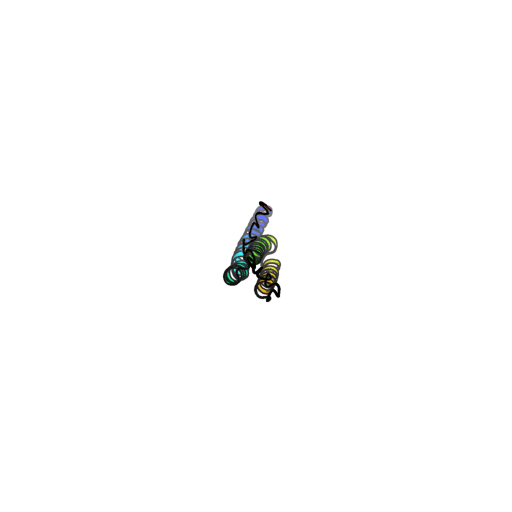96 ASN A N 1
ATOM 737 C CA . ASN A 1 96 ? -43.914 34.914 45.946 1.00 59.81 96 ASN A CA 1
ATOM 738 C C . ASN A 1 96 ? -43.913 35.696 47.268 1.00 59.81 96 ASN A C 1
ATOM 740 O O . ASN A 1 96 ? -44.602 35.318 48.216 1.00 59.81 96 ASN A O 1
ATOM 744 N N . ILE A 1 97 ? -43.126 36.771 47.329 1.00 63.59 97 ILE A N 1
ATOM 745 C CA . ILE A 1 97 ? -43.181 37.738 48.425 1.00 63.59 97 ILE A CA 1
ATOM 746 C C . ILE A 1 97 ? -44.318 38.712 48.113 1.00 63.59 97 ILE A C 1
ATOM 748 O O . ILE A 1 97 ? -44.097 39.808 47.601 1.00 63.59 97 ILE A O 1
ATOM 752 N N . GLU A 1 98 ? -45.544 38.299 48.423 1.00 61.47 98 GLU A N 1
ATOM 753 C CA . GLU A 1 98 ? -46.696 39.189 48.459 1.00 61.47 98 GLU A CA 1
ATOM 754 C C . GLU A 1 98 ? -47.328 39.181 49.858 1.00 61.47 98 GLU A C 1
ATOM 756 O O . GLU A 1 98 ? -47.825 38.165 50.339 1.00 61.47 98 GLU A O 1
ATOM 761 N N . ASN A 1 99 ? -47.330 40.376 50.457 1.00 57.75 99 ASN A N 1
ATOM 762 C CA . ASN A 1 99 ? -48.162 40.846 51.566 1.00 57.75 99 ASN A CA 1
ATOM 763 C C . ASN A 1 99 ? -47.983 40.214 52.959 1.00 57.75 99 ASN A C 1
ATOM 765 O O . ASN A 1 99 ? -48.632 39.220 53.288 1.00 57.75 99 ASN A O 1
ATOM 769 N N . ARG A 1 100 ? -47.296 40.946 53.852 1.00 47.81 100 ARG A N 1
ATOM 770 C CA . ARG A 1 100 ? -47.914 41.610 55.025 1.00 47.81 100 ARG A CA 1
ATOM 771 C C . ARG A 1 100 ? -46.925 42.454 55.821 1.00 47.81 100 ARG A C 1
ATOM 773 O O . ARG A 1 100 ? -45.785 41.989 56.022 1.00 47.81 100 ARG A O 1
#

pLDDT: mean 82.11, std 14.19, range [47.81, 95.12]

Foldseek 3Di:
DVVVVVVVVLVVQLVQLLVQLQVLLVLLLVLCVVLVNNVLSVQLSVQSNVLSNPPGPVRNNVSSVVSNCVSVDDDPPPPPPPPPPPPDDPDPDPDDPDDD